Protein AF-A0A349MBN1-F1 (afdb_monomer)

Secondary structure (DSSP, 8-state):
-PPP-TT--S-----TT----SS--S-TT---SS-SSS-TTT--BSB--TTSTTB-TT-SB--S-PPP--TT-SSSSSS-SHHHHHHHHHHTT-----

Sequence (98 aa):
MTSIDVCADTPVFYNSWTNEDPVCPSDNTCPDFNLNGLCDDEELVGCTYLGAPNFSPQATLDDGTCLPACPGDLNGDGFVQATDLLEFLAVFGLQCGP

Mean predicted aligned error: 13.83 Å

Radius of gyration: 23.06 Å; Cα contacts (8 Å, |Δi|>4): 91; chains: 1; bounding box: 43×35×71 Å

Foldseek 3Di:
DDDDQPPDDDDDDDDPDDPPPPDDPDDPPFDDPPPPRDGPVRADEDACDPLFPGHDPRGPDYPVPGQDNDPQPCVSPSDRDVVSVVVCVVCPPPDDDD

Structure (mmCIF, N/CA/C/O backbone):
data_AF-A0A349MBN1-F1
#
_entry.id   AF-A0A349MBN1-F1
#
loop_
_atom_site.group_PDB
_atom_site.id
_atom_site.type_symbol
_atom_site.label_atom_id
_atom_site.label_alt_id
_atom_site.label_comp_id
_atom_site.label_asym_id
_atom_site.label_entity_id
_atom_site.label_seq_id
_atom_site.pdbx_PDB_ins_code
_atom_site.Cartn_x
_atom_site.Cartn_y
_atom_site.Cartn_z
_atom_site.occupancy
_atom_site.B_iso_or_equiv
_atom_site.auth_seq_id
_atom_site.auth_comp_id
_atom_site.auth_asym_id
_atom_site.auth_atom_id
_atom_site.pdbx_PDB_model_num
ATOM 1 N N . MET A 1 1 ? 15.672 -18.264 -39.922 1.00 44.72 1 MET A N 1
ATOM 2 C CA . MET A 1 1 ? 15.075 -17.784 -38.662 1.00 44.72 1 MET A CA 1
ATOM 3 C C . MET A 1 1 ? 16.040 -16.761 -38.111 1.00 44.72 1 MET A C 1
ATOM 5 O O . MET A 1 1 ? 17.010 -17.132 -37.469 1.00 44.72 1 MET A O 1
ATOM 9 N N . THR A 1 2 ? 15.885 -15.516 -38.546 1.00 43.59 2 THR A N 1
ATOM 10 C CA . THR A 1 2 ? 16.696 -14.385 -38.090 1.00 43.59 2 THR A CA 1
ATOM 11 C C . THR A 1 2 ? 15.968 -13.727 -36.931 1.00 43.59 2 THR A C 1
ATOM 13 O O . THR A 1 2 ? 14.740 -13.670 -36.942 1.00 43.59 2 THR A O 1
ATOM 16 N N . SER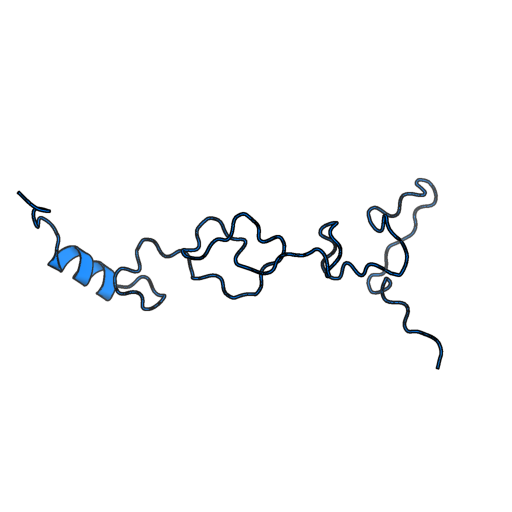 A 1 3 ? 16.754 -13.349 -35.929 1.00 48.16 3 SER A N 1
ATOM 17 C CA . SER A 1 3 ? 16.344 -12.855 -34.620 1.00 48.16 3 SER A CA 1
ATOM 18 C C . SER A 1 3 ? 15.246 -11.800 -34.705 1.00 48.16 3 SER A C 1
ATOM 20 O O . SER A 1 3 ? 15.308 -10.911 -35.552 1.00 48.16 3 SER A O 1
ATOM 22 N N . ILE A 1 4 ? 14.257 -11.930 -33.825 1.00 46.25 4 ILE A N 1
ATOM 23 C CA . ILE A 1 4 ? 13.312 -10.865 -33.502 1.00 46.25 4 ILE A CA 1
ATOM 24 C C . ILE A 1 4 ? 14.127 -9.742 -32.835 1.00 46.25 4 ILE A C 1
ATOM 26 O O . ILE A 1 4 ? 14.960 -10.023 -31.972 1.00 46.25 4 ILE A O 1
ATOM 30 N N . ASP A 1 5 ? 13.971 -8.517 -33.322 1.00 51.09 5 ASP A N 1
ATOM 31 C CA . ASP A 1 5 ? 14.669 -7.317 -32.851 1.00 51.09 5 ASP A CA 1
ATOM 32 C C . ASP A 1 5 ? 13.676 -6.575 -31.944 1.00 51.09 5 ASP A C 1
ATOM 34 O O . ASP A 1 5 ? 12.602 -6.190 -32.408 1.00 51.09 5 ASP A O 1
ATOM 38 N N . VAL A 1 6 ? 13.944 -6.514 -30.637 1.00 50.59 6 VAL A N 1
ATOM 39 C CA . VAL A 1 6 ? 12.912 -6.270 -29.602 1.00 50.59 6 VAL A CA 1
ATOM 40 C C . VAL A 1 6 ? 12.777 -4.789 -29.213 1.00 50.59 6 VAL A C 1
ATOM 42 O O . VAL A 1 6 ? 11.884 -4.433 -28.457 1.00 50.59 6 VAL A O 1
ATOM 45 N N . CYS A 1 7 ? 13.567 -3.881 -29.790 1.00 53.72 7 CYS A N 1
ATOM 46 C CA . CYS A 1 7 ? 13.471 -2.444 -29.478 1.00 53.72 7 CYS A CA 1
ATOM 47 C C . CYS A 1 7 ? 12.481 -1.661 -30.368 1.00 53.72 7 CYS A C 1
ATOM 49 O O . CYS A 1 7 ? 12.514 -0.432 -30.395 1.00 53.72 7 CYS A O 1
ATOM 51 N N . ALA A 1 8 ? 11.608 -2.327 -31.131 1.00 53.03 8 ALA A N 1
ATOM 52 C CA . ALA A 1 8 ? 10.725 -1.669 -32.094 1.00 53.03 8 ALA A CA 1
ATOM 53 C C . ALA A 1 8 ? 9.251 -2.004 -31.851 1.00 53.03 8 ALA A C 1
ATOM 55 O O . ALA A 1 8 ? 8.723 -2.887 -32.511 1.00 53.03 8 ALA A O 1
ATOM 56 N N . ASP A 1 9 ? 8.573 -1.256 -30.972 1.00 50.09 9 ASP A N 1
ATOM 57 C CA . ASP A 1 9 ? 7.101 -1.280 -30.917 1.00 50.09 9 ASP A CA 1
ATOM 58 C C . ASP A 1 9 ? 6.433 0.071 -30.577 1.00 50.09 9 ASP A C 1
ATOM 60 O O . ASP A 1 9 ? 5.305 0.117 -30.089 1.00 50.09 9 ASP A O 1
ATOM 64 N N . THR A 1 10 ? 7.041 1.211 -30.942 1.00 48.28 10 THR A N 1
ATOM 65 C CA . THR A 1 10 ? 6.250 2.434 -31.210 1.00 48.28 10 THR A CA 1
ATOM 66 C C . THR A 1 10 ? 6.775 3.221 -32.421 1.00 48.28 10 THR A C 1
ATOM 68 O O . THR A 1 10 ? 7.976 3.220 -32.695 1.00 48.28 10 THR A O 1
ATOM 71 N N . PRO A 1 11 ? 5.899 3.905 -33.188 1.00 46.84 11 PRO A N 1
ATOM 72 C CA . PRO A 1 11 ? 6.310 4.698 -34.338 1.00 46.84 11 PRO A CA 1
ATOM 73 C C . PRO A 1 11 ? 6.834 6.057 -33.856 1.00 46.84 11 PRO A C 1
ATOM 75 O O . PRO A 1 11 ? 6.089 7.037 -33.815 1.00 46.84 11 PRO A O 1
ATOM 78 N N . VAL A 1 12 ? 8.111 6.139 -33.479 1.00 46.97 12 VAL A N 1
ATOM 79 C CA . VAL A 1 12 ? 8.741 7.433 -33.184 1.00 46.97 12 VAL A CA 1
ATOM 80 C C . VAL A 1 12 ? 9.239 8.100 -34.466 1.00 46.97 12 VAL A C 1
ATOM 82 O O . VAL A 1 12 ? 10.035 7.567 -35.238 1.00 46.97 12 VAL A O 1
ATOM 85 N N . PHE A 1 13 ? 8.712 9.299 -34.708 1.00 49.00 13 PHE A N 1
ATOM 86 C CA . PHE A 1 13 ? 9.119 10.200 -35.776 1.00 49.00 13 PHE A CA 1
ATOM 87 C C . PHE A 1 13 ? 10.546 10.694 -35.512 1.00 49.00 13 PHE A C 1
ATOM 89 O O . PHE A 1 13 ? 10.771 11.511 -34.623 1.00 49.00 13 PHE A O 1
ATOM 96 N N . TYR A 1 14 ? 11.502 10.223 -36.308 1.00 48.03 14 TYR A N 1
ATOM 97 C CA . TYR A 1 14 ? 12.885 10.693 -36.292 1.00 48.03 14 TYR A CA 1
ATOM 98 C C . TYR A 1 14 ? 12.940 12.184 -36.678 1.00 48.03 14 TYR A C 1
ATOM 100 O O . TYR A 1 14 ? 12.664 12.532 -37.830 1.00 48.03 14 TYR A O 1
ATOM 108 N N . ASN A 1 15 ? 13.290 13.084 -35.750 1.00 45.03 15 ASN A N 1
ATOM 109 C CA . ASN A 1 15 ? 13.707 14.441 -36.105 1.00 45.03 15 ASN A CA 1
ATOM 110 C C . ASN A 1 15 ? 15.245 14.511 -36.140 1.00 45.03 15 ASN A C 1
ATOM 112 O O . ASN A 1 15 ? 15.951 14.241 -35.179 1.00 45.03 15 ASN A O 1
ATOM 116 N N . SER A 1 16 ? 15.784 14.842 -37.312 1.00 53.88 16 SER A N 1
ATOM 117 C CA . SER A 1 16 ? 17.203 14.683 -37.664 1.00 53.88 16 SER A CA 1
ATOM 118 C C . SER A 1 16 ? 18.183 15.687 -37.021 1.00 53.88 16 SER A C 1
ATOM 120 O O . SER A 1 16 ? 19.127 16.097 -37.694 1.00 53.88 16 SER A O 1
ATOM 122 N N . TRP A 1 17 ? 17.992 16.121 -35.767 1.00 42.97 17 TRP A N 1
ATOM 123 C CA . TRP A 1 17 ? 18.860 17.142 -35.139 1.00 42.97 17 TRP A CA 1
ATOM 124 C C . TRP A 1 17 ? 19.317 16.865 -33.699 1.00 42.97 17 TRP A C 1
ATOM 126 O O . TRP A 1 17 ? 20.056 17.677 -33.148 1.00 42.97 17 TRP A O 1
ATOM 136 N N . THR A 1 18 ? 18.976 15.716 -33.117 1.00 42.97 18 THR A N 1
ATOM 137 C CA . THR A 1 18 ? 19.619 15.193 -31.901 1.00 42.97 18 THR A CA 1
ATOM 138 C C . THR A 1 18 ? 19.754 13.685 -32.070 1.00 42.97 18 THR A C 1
ATOM 140 O O . THR A 1 18 ? 18.750 12.980 -32.057 1.00 42.97 18 THR A O 1
ATOM 143 N N . ASN A 1 19 ? 20.973 13.183 -32.280 1.00 47.88 19 ASN A N 1
ATOM 144 C CA . ASN A 1 19 ? 21.263 11.744 -32.281 1.00 47.88 19 ASN A CA 1
ATOM 145 C C . ASN A 1 19 ? 21.230 11.205 -30.842 1.00 47.88 19 ASN A C 1
ATOM 147 O O . ASN A 1 19 ? 22.213 10.660 -30.357 1.00 47.88 19 ASN A O 1
ATOM 151 N N . GLU A 1 20 ? 20.115 11.407 -30.156 1.00 46.88 20 GLU A N 1
ATOM 152 C CA . GLU A 1 20 ? 19.904 10.986 -28.781 1.00 46.88 20 GLU A CA 1
ATOM 153 C C . GLU A 1 20 ? 18.627 10.147 -28.803 1.00 46.88 20 GLU A C 1
ATOM 155 O O . GLU A 1 20 ? 17.512 10.669 -28.767 1.00 46.88 20 GLU A O 1
ATOM 160 N N . ASP A 1 21 ? 18.80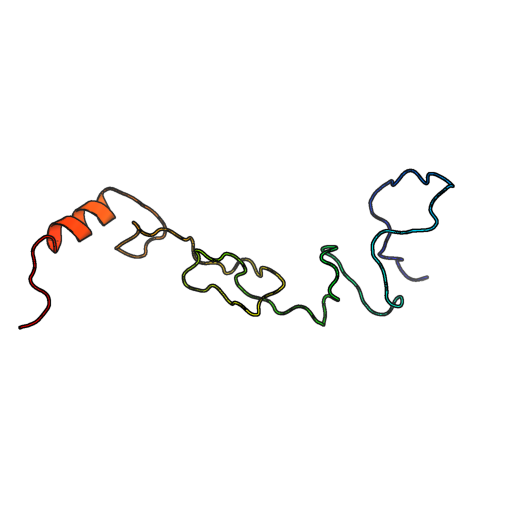8 8.842 -28.968 1.00 47.38 21 ASP A N 1
ATOM 161 C CA . ASP A 1 21 ? 17.810 7.861 -28.566 1.00 47.38 21 ASP A CA 1
ATOM 162 C C . ASP A 1 21 ? 17.728 7.933 -27.031 1.00 47.38 21 ASP A C 1
ATOM 164 O O . ASP A 1 21 ? 18.744 7.687 -26.371 1.00 47.38 21 ASP A O 1
ATOM 168 N N . PRO A 1 22 ? 16.617 8.389 -26.423 1.00 51.81 22 PRO A N 1
ATOM 169 C CA . PRO A 1 22 ? 16.660 8.853 -25.049 1.00 51.81 22 PRO A CA 1
ATOM 170 C C . PRO A 1 22 ? 16.498 7.736 -24.015 1.00 51.81 22 PRO A C 1
ATOM 172 O O . PRO A 1 22 ? 16.088 8.070 -22.913 1.00 51.81 22 PRO A O 1
ATOM 175 N N . VAL A 1 23 ? 16.816 6.471 -24.338 1.00 52.28 23 VAL A N 1
ATOM 176 C CA . VAL A 1 23 ? 17.407 5.448 -23.437 1.00 52.28 23 VAL A CA 1
ATOM 177 C C . VAL A 1 23 ? 17.404 4.075 -24.133 1.00 52.28 23 VAL A C 1
ATOM 179 O O . VAL A 1 23 ? 16.392 3.395 -24.202 1.00 52.28 23 VAL A O 1
ATOM 182 N N . CYS A 1 24 ? 18.581 3.668 -24.609 1.00 52.94 24 CYS A N 1
ATOM 183 C CA . CYS A 1 24 ? 19.094 2.295 -24.497 1.00 52.94 24 CYS A CA 1
ATOM 184 C C . CYS A 1 24 ? 20.629 2.385 -24.350 1.00 52.94 24 CYS A C 1
ATOM 186 O O . CYS A 1 24 ? 21.359 2.159 -25.318 1.00 52.94 24 CYS A O 1
ATOM 188 N N . PRO A 1 25 ? 21.182 2.793 -23.186 1.00 53.03 25 PRO A N 1
ATOM 189 C CA . PRO A 1 25 ? 22.621 2.856 -22.995 1.00 53.03 25 PRO A CA 1
ATOM 190 C C . PRO A 1 25 ? 23.146 1.548 -22.396 1.00 53.03 25 PRO A C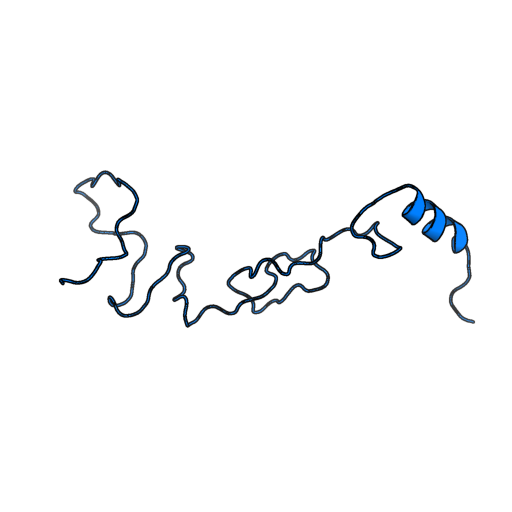 1
ATOM 192 O O . PRO A 1 25 ? 23.859 1.568 -21.402 1.00 53.03 25 PRO A O 1
ATOM 195 N N . SER A 1 26 ? 22.839 0.409 -23.004 1.00 52.44 26 SER A N 1
ATOM 196 C CA . SER A 1 26 ? 23.794 -0.691 -23.094 1.00 52.44 26 SER A CA 1
ATOM 197 C C . SER A 1 26 ? 23.343 -1.653 -24.183 1.00 52.44 26 SER A C 1
ATOM 199 O O . SER A 1 26 ? 22.164 -1.752 -24.487 1.00 52.44 26 SER A O 1
ATOM 201 N N . ASP A 1 27 ? 24.348 -2.231 -24.827 1.00 52.66 27 ASP A N 1
ATOM 202 C CA . ASP A 1 27 ? 24.369 -3.486 -25.568 1.00 52.66 27 ASP A CA 1
ATOM 203 C C . ASP A 1 27 ? 23.028 -4.238 -25.722 1.00 52.66 27 ASP A C 1
ATOM 205 O O . ASP A 1 27 ? 22.277 -4.432 -24.772 1.00 52.66 27 ASP A O 1
ATOM 209 N N . ASN A 1 28 ? 22.809 -4.805 -26.908 1.00 60.50 28 ASN A N 1
ATOM 210 C CA . ASN A 1 28 ? 21.721 -5.723 -27.286 1.00 60.50 28 ASN A CA 1
ATOM 211 C C . ASN A 1 28 ? 21.666 -7.026 -26.432 1.00 60.50 28 ASN A C 1
ATOM 213 O O . ASN A 1 28 ? 21.117 -8.049 -26.840 1.00 60.50 28 ASN A O 1
ATOM 217 N N . THR A 1 29 ? 22.310 -7.015 -25.271 1.00 65.62 29 THR A N 1
ATOM 218 C CA . THR A 1 29 ? 22.383 -8.039 -24.239 1.00 65.62 29 THR A CA 1
ATOM 219 C C . THR A 1 29 ? 21.571 -7.693 -22.990 1.00 65.62 29 THR A C 1
ATOM 221 O O . THR A 1 29 ? 21.413 -8.579 -22.160 1.00 65.62 29 THR A O 1
ATOM 224 N N . CYS A 1 30 ? 21.074 -6.460 -22.839 1.00 70.31 30 CYS A N 1
ATOM 225 C CA . CYS A 1 30 ? 20.244 -6.024 -21.711 1.00 70.31 30 CYS A CA 1
ATOM 226 C C . CYS A 1 30 ? 18.876 -5.538 -22.229 1.00 70.31 30 CYS A C 1
ATOM 228 O O . CYS A 1 30 ? 18.766 -4.427 -22.752 1.00 70.31 30 CYS A O 1
ATOM 230 N N . PRO A 1 31 ? 17.833 -6.381 -22.164 1.00 73.38 31 PRO A N 1
ATOM 231 C CA . PRO A 1 31 ? 16.463 -5.946 -22.398 1.00 73.38 31 PRO A CA 1
ATOM 232 C C . PRO A 1 31 ? 15.987 -5.049 -21.240 1.00 73.38 31 PRO A C 1
ATOM 234 O O . PRO A 1 31 ? 16.253 -5.347 -20.079 1.00 73.38 31 PRO A O 1
ATOM 237 N N . ASP A 1 32 ? 15.315 -3.949 -21.577 1.00 77.81 32 ASP A N 1
ATOM 238 C CA . ASP A 1 32 ? 14.575 -3.077 -20.653 1.00 77.81 32 ASP A CA 1
ATOM 239 C C . ASP A 1 32 ? 13.147 -2.983 -21.208 1.00 77.81 32 ASP A C 1
ATOM 241 O O . ASP A 1 32 ? 12.852 -2.168 -22.089 1.00 77.81 32 ASP A O 1
ATOM 245 N N . PHE A 1 33 ? 12.267 -3.899 -20.791 1.00 81.19 33 PHE A N 1
ATOM 246 C CA . PHE A 1 33 ? 10.919 -3.983 -21.366 1.00 81.19 33 PHE A CA 1
ATOM 247 C C . PHE A 1 33 ? 10.003 -2.842 -20.915 1.00 81.19 33 PHE A C 1
ATOM 249 O O . PHE A 1 33 ? 9.013 -2.552 -21.597 1.00 81.19 33 PHE A O 1
ATOM 256 N N . ASN A 1 34 ? 10.283 -2.223 -19.766 1.00 76.81 34 ASN A N 1
ATOM 257 C CA . ASN A 1 34 ? 9.423 -1.197 -19.175 1.00 76.81 34 ASN A CA 1
ATOM 258 C C . ASN A 1 34 ? 9.975 0.235 -19.320 1.00 76.81 34 ASN A C 1
ATOM 260 O O . ASN A 1 34 ? 9.275 1.188 -18.967 1.00 76.81 34 ASN A O 1
ATOM 264 N N . LEU A 1 35 ? 11.166 0.378 -19.909 1.00 79.81 35 LEU A N 1
ATOM 265 C CA . LEU A 1 35 ? 11.863 1.625 -20.215 1.00 79.81 35 LEU A CA 1
ATOM 266 C C . LEU A 1 35 ? 12.102 2.502 -18.976 1.00 79.81 35 LEU A C 1
ATOM 268 O O . LEU A 1 35 ? 12.012 3.733 -19.053 1.00 79.81 35 LEU A O 1
ATOM 272 N N . ASN A 1 36 ? 12.376 1.888 -17.820 1.00 77.38 36 ASN A N 1
ATOM 273 C CA . ASN A 1 36 ? 12.679 2.608 -16.579 1.00 77.38 36 ASN A CA 1
ATOM 274 C C . ASN A 1 36 ? 14.178 2.930 -16.412 1.00 77.38 36 ASN A C 1
ATOM 276 O O . ASN A 1 36 ? 14.545 3.616 -15.450 1.00 77.38 36 ASN A O 1
ATOM 280 N N . GLY A 1 37 ? 15.027 2.500 -17.354 1.00 78.06 37 GLY A N 1
ATOM 281 C CA . GLY A 1 37 ? 16.468 2.740 -17.333 1.00 78.06 37 GLY A CA 1
ATOM 282 C C . GLY A 1 37 ? 17.267 1.720 -16.518 1.00 78.06 37 GLY A C 1
ATOM 283 O O . GLY A 1 37 ? 18.415 2.011 -16.171 1.00 78.06 37 GLY A O 1
ATOM 284 N N . LEU A 1 38 ? 16.677 0.562 -16.211 1.00 83.06 38 LEU A N 1
ATOM 285 C CA . LEU A 1 38 ? 17.317 -0.608 -15.609 1.00 83.06 38 LEU A CA 1
ATOM 286 C C . LEU A 1 38 ? 17.133 -1.824 -16.525 1.00 83.06 38 LEU A C 1
ATOM 288 O O . LEU A 1 38 ? 16.105 -1.965 -17.177 1.00 83.06 38 LEU A O 1
ATOM 292 N N . CYS A 1 39 ? 18.126 -2.712 -16.564 1.00 84.25 39 CYS A N 1
ATOM 293 C CA . CYS A 1 39 ? 18.000 -3.989 -17.264 1.00 84.25 39 CYS A CA 1
ATOM 294 C C . CYS A 1 39 ? 17.041 -4.918 -16.513 1.00 84.25 39 CYS A C 1
ATOM 296 O O . CYS A 1 39 ? 17.138 -5.001 -15.290 1.00 84.25 39 CYS A O 1
ATOM 298 N N . ASP A 1 40 ? 16.196 -5.686 -17.207 1.00 81.50 40 ASP A N 1
ATOM 299 C CA . ASP A 1 40 ? 15.212 -6.573 -16.558 1.00 81.50 40 ASP A CA 1
ATOM 300 C C . ASP A 1 40 ? 15.860 -7.619 -15.619 1.00 81.50 40 ASP A C 1
ATOM 302 O O . ASP A 1 40 ? 15.243 -8.081 -14.660 1.00 81.50 40 ASP A O 1
ATOM 306 N N . ASP A 1 41 ? 17.106 -8.030 -15.883 1.00 85.69 41 ASP A N 1
ATOM 307 C CA . ASP A 1 41 ? 17.870 -8.951 -15.028 1.00 85.69 41 ASP A CA 1
ATOM 308 C C . ASP A 1 41 ? 18.534 -8.265 -13.821 1.00 85.69 41 ASP A C 1
ATOM 310 O O . ASP A 1 41 ? 18.917 -8.934 -12.856 1.00 85.69 41 ASP A O 1
ATOM 314 N N . GLU A 1 42 ? 18.635 -6.939 -13.858 1.00 87.12 42 GLU A N 1
ATOM 315 C CA . GLU A 1 42 ? 19.053 -6.076 -12.754 1.00 87.12 42 GLU A CA 1
ATOM 316 C C . GLU A 1 42 ? 17.857 -5.552 -11.942 1.00 87.12 42 GLU A C 1
ATOM 318 O O . GLU A 1 42 ? 18.045 -4.974 -10.866 1.00 87.12 42 GLU A O 1
ATOM 323 N N . GLU A 1 43 ? 16.626 -5.775 -12.412 1.00 89.44 43 GLU A N 1
ATOM 324 C CA . GLU A 1 43 ? 15.426 -5.367 -11.700 1.00 89.44 43 GLU A CA 1
ATOM 325 C C . GLU A 1 43 ? 15.165 -6.226 -10.464 1.00 89.44 43 GLU A C 1
ATOM 327 O O . GLU A 1 43 ? 15.153 -7.461 -10.483 1.00 89.44 43 GLU A O 1
ATOM 332 N N . LEU A 1 44 ? 14.876 -5.547 -9.357 1.00 93.88 44 LEU A N 1
ATOM 333 C CA . LEU A 1 44 ? 14.398 -6.198 -8.155 1.00 93.88 44 LEU A CA 1
ATOM 334 C C . LEU A 1 44 ? 12.870 -6.147 -8.133 1.00 93.88 44 LEU A C 1
ATOM 336 O O . LEU A 1 44 ? 12.270 -5.079 -8.004 1.00 93.88 44 LEU A O 1
ATOM 340 N N . VAL A 1 45 ? 12.244 -7.315 -8.231 1.00 94.12 45 VAL A N 1
ATOM 341 C CA . VAL A 1 45 ? 10.786 -7.452 -8.172 1.00 94.12 45 VAL A CA 1
ATOM 342 C C . VAL A 1 45 ? 10.253 -7.280 -6.748 1.00 94.12 45 VAL A C 1
ATOM 344 O O . VAL A 1 45 ? 10.827 -7.791 -5.780 1.00 94.12 45 VAL A O 1
ATOM 347 N N . GLY A 1 46 ? 9.146 -6.556 -6.613 1.00 94.19 46 GLY A N 1
ATOM 348 C CA . GLY A 1 46 ? 8.405 -6.415 -5.363 1.00 94.19 46 GLY A CA 1
ATOM 349 C C . GLY A 1 46 ? 7.538 -5.164 -5.349 1.00 94.19 46 GLY A C 1
ATOM 350 O O . GLY A 1 46 ? 7.511 -4.396 -6.304 1.00 94.19 46 GLY A O 1
ATOM 351 N N . CYS A 1 47 ? 6.843 -4.907 -4.243 1.00 94.75 47 CYS A N 1
ATOM 352 C CA . CYS A 1 47 ? 5.930 -3.773 -4.216 1.00 94.75 47 CYS A CA 1
ATOM 353 C C . CYS A 1 47 ? 6.652 -2.413 -4.186 1.00 94.75 47 CYS A C 1
ATOM 355 O O . CYS A 1 47 ? 7.356 -2.104 -3.222 1.00 94.75 47 CYS A O 1
ATOM 357 N N . THR A 1 48 ? 6.405 -1.565 -5.190 1.00 93.94 48 THR A N 1
ATOM 358 C CA . THR A 1 48 ? 7.014 -0.224 -5.328 1.00 93.94 48 THR A CA 1
ATOM 359 C C . THR A 1 48 ? 6.168 0.909 -4.727 1.00 93.94 48 THR A C 1
ATOM 361 O O . THR A 1 48 ? 6.620 2.053 -4.633 1.00 93.94 48 THR A O 1
ATOM 364 N N . TYR A 1 49 ? 4.946 0.623 -4.265 1.00 90.25 49 TYR A N 1
ATOM 365 C CA . TYR A 1 49 ? 4.037 1.634 -3.717 1.00 90.25 49 TYR A CA 1
ATOM 366 C C . TYR A 1 49 ? 4.306 1.887 -2.232 1.00 90.25 49 TYR A C 1
ATOM 368 O O . TYR A 1 49 ? 4.025 1.040 -1.392 1.00 90.25 49 TYR A O 1
ATOM 376 N N . LEU A 1 50 ? 4.753 3.099 -1.889 1.00 89.75 50 LEU A N 1
ATOM 377 C CA . LEU A 1 50 ? 5.108 3.509 -0.516 1.00 89.75 50 LEU A CA 1
ATOM 378 C C . LEU A 1 50 ? 4.009 3.304 0.541 1.00 89.75 50 LEU A C 1
ATOM 380 O O . LEU A 1 50 ? 4.312 3.207 1.726 1.00 89.75 50 LEU A O 1
ATOM 384 N N . GLY A 1 51 ? 2.737 3.299 0.137 1.00 83.38 51 GLY A N 1
ATOM 385 C CA . GLY A 1 51 ? 1.614 3.083 1.051 1.00 83.38 51 GLY A CA 1
ATOM 386 C C . GLY A 1 51 ? 1.303 1.610 1.320 1.00 83.38 51 GLY A C 1
ATOM 387 O O . GLY A 1 51 ? 0.530 1.319 2.230 1.00 83.38 51 GLY A O 1
ATOM 388 N N . ALA A 1 52 ? 1.849 0.691 0.525 1.00 87.62 52 ALA A N 1
ATOM 389 C CA . ALA A 1 52 ? 1.527 -0.721 0.627 1.00 87.62 52 ALA A CA 1
ATOM 390 C C . ALA A 1 52 ? 2.184 -1.342 1.873 1.00 87.62 52 ALA A C 1
ATOM 392 O O . ALA A 1 52 ? 3.378 -1.131 2.104 1.00 87.62 52 ALA A O 1
ATOM 393 N N . PRO A 1 53 ? 1.460 -2.163 2.655 1.00 86.62 53 PRO A N 1
ATOM 394 C CA . PRO A 1 53 ? 2.030 -2.876 3.801 1.00 86.62 53 PRO A CA 1
ATOM 395 C C . PRO A 1 53 ? 3.262 -3.739 3.480 1.00 86.62 53 PRO A C 1
ATOM 397 O O . PRO A 1 53 ? 4.100 -3.962 4.349 1.00 86.62 53 PRO A O 1
ATOM 400 N N . ASN A 1 54 ? 3.383 -4.221 2.243 1.00 90.50 54 ASN A N 1
ATOM 401 C CA . ASN A 1 54 ? 4.514 -5.008 1.750 1.00 90.50 54 ASN A CA 1
ATOM 402 C C . ASN A 1 54 ? 5.462 -4.206 0.840 1.00 90.50 54 ASN A C 1
ATOM 404 O O . ASN A 1 54 ? 6.169 -4.807 0.031 1.00 90.50 54 ASN A O 1
ATOM 408 N N . PHE A 1 55 ? 5.482 -2.874 0.956 1.00 94.06 55 PHE A N 1
ATOM 409 C CA . PHE A 1 55 ? 6.428 -2.023 0.235 1.00 94.06 55 PHE A CA 1
ATOM 410 C C . PHE A 1 55 ? 7.876 -2.503 0.421 1.00 94.06 55 PHE A C 1
ATOM 412 O O . PHE A 1 55 ? 8.351 -2.679 1.547 1.00 94.06 55 PHE A O 1
ATOM 419 N N . SER A 1 56 ? 8.593 -2.665 -0.692 1.00 95.81 56 SER A N 1
ATOM 420 C CA . SER A 1 56 ? 10.014 -2.992 -0.716 1.00 95.81 56 SER A CA 1
ATOM 421 C C . SER A 1 56 ? 10.808 -1.779 -1.209 1.00 95.81 56 SER A C 1
ATOM 423 O O . SER A 1 56 ? 10.735 -1.441 -2.388 1.00 95.81 56 SER A O 1
ATOM 425 N N . PRO A 1 57 ? 11.636 -1.138 -0.361 1.00 95.19 57 PRO A N 1
ATOM 426 C CA . PRO A 1 57 ? 12.430 0.025 -0.766 1.00 95.19 57 PRO A CA 1
ATOM 427 C C . PRO A 1 57 ? 13.551 -0.310 -1.753 1.00 95.19 57 PRO A C 1
ATOM 429 O O . PRO A 1 57 ? 14.263 0.590 -2.185 1.00 95.19 57 PRO A O 1
ATOM 432 N N . GLN A 1 58 ? 13.789 -1.592 -2.023 1.00 95.00 58 GLN A N 1
ATOM 433 C CA . GLN A 1 58 ? 14.763 -2.038 -3.013 1.00 95.00 58 GLN A CA 1
ATOM 434 C C . GLN A 1 58 ? 14.093 -2.485 -4.313 1.00 95.00 58 GLN A C 1
ATOM 436 O O . GLN A 1 58 ? 14.810 -2.712 -5.277 1.00 95.00 58 GLN A O 1
ATOM 441 N N . ALA A 1 59 ? 12.760 -2.625 -4.342 1.00 94.56 59 ALA A N 1
ATOM 442 C CA . ALA A 1 59 ? 12.056 -3.009 -5.555 1.00 94.56 59 ALA A CA 1
ATOM 443 C C . ALA A 1 59 ? 12.141 -1.892 -6.599 1.00 94.56 59 ALA A C 1
ATOM 445 O O . ALA A 1 59 ? 11.852 -0.729 -6.306 1.00 94.56 59 ALA A O 1
ATOM 446 N N . THR A 1 60 ? 12.535 -2.264 -7.810 1.00 91.75 60 THR A N 1
ATOM 447 C CA . THR A 1 60 ? 12.622 -1.381 -8.977 1.00 91.75 60 THR A CA 1
ATOM 448 C C . THR A 1 60 ? 11.537 -1.687 -10.007 1.00 91.75 60 THR A C 1
ATOM 450 O O . THR A 1 60 ? 11.211 -0.815 -10.808 1.00 91.75 60 THR A O 1
ATOM 453 N N . LEU A 1 61 ? 10.917 -2.870 -9.923 1.00 92.56 61 LEU A N 1
ATOM 454 C CA . LEU A 1 61 ? 9.766 -3.280 -10.722 1.00 92.56 61 LEU A CA 1
ATOM 455 C C . LEU A 1 61 ? 8.643 -3.794 -9.814 1.00 92.56 61 LEU A C 1
ATOM 457 O O . LEU A 1 61 ? 8.869 -4.649 -8.955 1.00 92.56 61 LEU A O 1
ATOM 461 N N . ASP A 1 62 ? 7.424 -3.299 -10.044 1.00 92.50 62 ASP A N 1
ATOM 462 C CA . ASP A 1 62 ? 6.228 -3.835 -9.393 1.00 92.50 62 ASP A CA 1
ATOM 463 C C . ASP A 1 62 ? 5.882 -5.216 -9.957 1.00 92.50 62 ASP A C 1
ATOM 465 O O . ASP A 1 62 ? 5.656 -5.374 -11.156 1.00 92.50 62 ASP A O 1
ATOM 469 N N . ASP A 1 63 ? 5.801 -6.211 -9.079 1.00 92.44 63 ASP A N 1
ATOM 470 C CA . ASP A 1 63 ? 5.399 -7.577 -9.422 1.00 92.44 63 ASP A CA 1
ATOM 471 C C . ASP A 1 63 ? 3.884 -7.807 -9.301 1.00 92.44 63 ASP A C 1
ATOM 473 O O . ASP A 1 63 ? 3.398 -8.926 -9.481 1.00 92.44 63 ASP A O 1
ATOM 477 N N . GLY A 1 64 ? 3.127 -6.753 -8.981 1.00 89.06 64 GLY A N 1
ATOM 478 C CA . GLY A 1 64 ? 1.684 -6.808 -8.792 1.00 89.06 64 GLY A CA 1
ATOM 479 C C . GLY A 1 64 ? 1.270 -7.470 -7.478 1.00 89.06 64 GLY A C 1
ATOM 480 O O . GLY A 1 64 ? 0.084 -7.734 -7.278 1.00 89.06 64 GLY A O 1
ATOM 481 N N . THR A 1 65 ? 2.213 -7.740 -6.567 1.00 89.62 65 THR A N 1
ATOM 482 C CA . THR A 1 65 ? 1.917 -8.312 -5.243 1.00 89.62 65 THR A CA 1
ATOM 483 C C . THR A 1 65 ? 1.595 -7.252 -4.194 1.00 89.62 65 THR A C 1
ATOM 485 O O . THR A 1 65 ? 1.355 -7.591 -3.034 1.00 89.62 65 THR A O 1
ATOM 488 N N . CYS A 1 66 ? 1.587 -5.969 -4.561 1.00 90.69 66 CYS A N 1
ATOM 489 C CA . CYS A 1 66 ? 1.275 -4.879 -3.649 1.00 90.69 66 CYS A CA 1
ATOM 490 C C . CYS A 1 66 ? -0.045 -5.073 -2.912 1.00 90.69 66 CYS A C 1
ATOM 492 O O . CYS A 1 66 ? -1.121 -5.154 -3.506 1.00 90.69 66 CYS A O 1
ATOM 494 N N . LEU A 1 67 ? 0.047 -5.070 -1.588 1.00 84.38 67 LEU A N 1
ATOM 495 C CA . LEU A 1 67 ? -1.110 -5.042 -0.722 1.00 84.38 67 LEU A CA 1
ATOM 496 C C . LEU A 1 67 ? -1.723 -3.635 -0.787 1.00 84.38 67 LEU A C 1
ATOM 498 O O . LEU A 1 67 ? -0.993 -2.645 -0.656 1.00 84.38 67 LEU A O 1
ATOM 502 N N . PRO A 1 68 ? -3.042 -3.515 -1.008 1.00 75.69 68 PRO A N 1
ATOM 503 C CA . PRO A 1 68 ? -3.695 -2.221 -1.075 1.00 75.69 68 PRO A CA 1
ATOM 504 C C . PRO A 1 68 ? -3.448 -1.438 0.218 1.00 75.69 68 PRO A C 1
ATOM 506 O O . PRO A 1 68 ? -3.632 -1.931 1.330 1.00 75.69 68 PRO A O 1
ATOM 509 N N . ALA A 1 69 ? -3.006 -0.193 0.057 1.00 71.31 69 ALA A N 1
ATOM 510 C CA . ALA A 1 69 ? -2.843 0.749 1.149 1.00 71.31 69 ALA A CA 1
ATOM 511 C C . ALA A 1 69 ? -4.228 1.226 1.604 1.00 71.31 69 ALA A C 1
ATOM 513 O O . ALA A 1 69 ? -4.700 2.283 1.181 1.00 71.31 69 ALA A O 1
ATOM 514 N N . CYS A 1 70 ? -4.896 0.451 2.451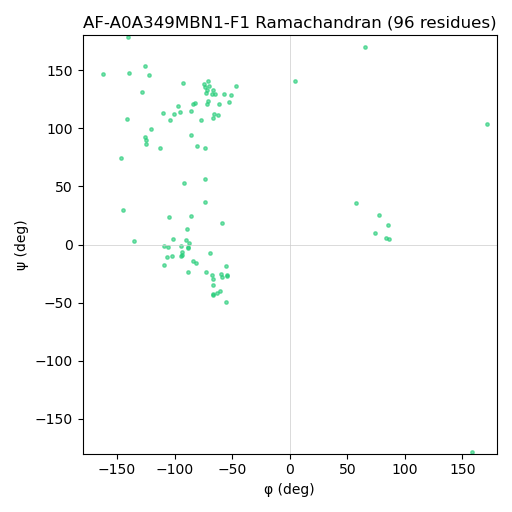 1.00 79.50 70 CYS A N 1
ATOM 515 C CA . CYS A 1 70 ? -6.170 0.830 3.049 1.00 79.50 70 CYS A CA 1
ATOM 516 C C . CYS A 1 70 ? -5.972 1.043 4.554 1.00 79.50 70 CYS A C 1
ATOM 518 O O . CYS A 1 70 ? -6.264 0.148 5.333 1.00 79.50 70 CYS A O 1
ATOM 520 N N . PRO A 1 71 ? -5.509 2.229 5.008 1.00 80.56 71 PRO A N 1
ATOM 521 C CA . PRO A 1 71 ? -5.348 2.507 6.440 1.00 80.56 71 PRO A CA 1
ATOM 522 C C . PRO A 1 71 ? -6.620 2.307 7.278 1.00 80.56 71 PRO A C 1
A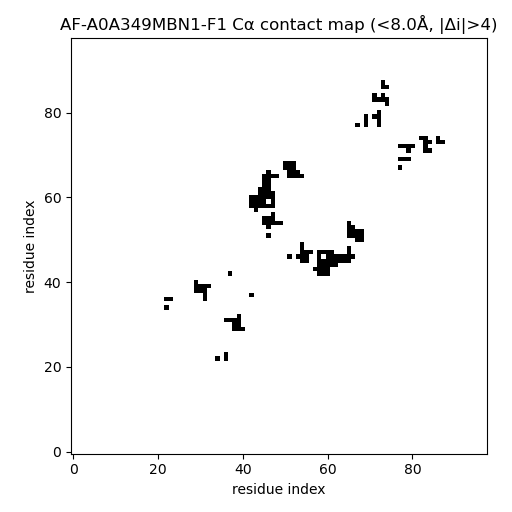TOM 524 O O . PRO A 1 71 ? -6.537 2.248 8.500 1.00 80.56 71 PRO A O 1
ATOM 527 N N . GLY A 1 72 ? -7.788 2.281 6.630 1.00 84.88 72 GLY A N 1
ATOM 528 C CA . GLY A 1 72 ? -9.085 2.037 7.254 1.00 84.88 72 GLY A CA 1
ATOM 529 C C . GLY A 1 72 ? -9.640 0.625 7.065 1.00 84.88 72 GLY A C 1
ATOM 530 O O . GLY A 1 72 ? -10.779 0.428 7.457 1.00 84.88 72 GLY A O 1
ATOM 531 N N . ASP A 1 73 ? -8.898 -0.300 6.453 1.00 89.00 73 ASP A N 1
ATOM 532 C CA . ASP A 1 73 ? -9.228 -1.731 6.427 1.00 89.00 73 ASP A CA 1
ATOM 533 C C . ASP A 1 73 ? -8.661 -2.351 7.709 1.00 89.00 73 ASP A C 1
ATOM 535 O O . ASP A 1 73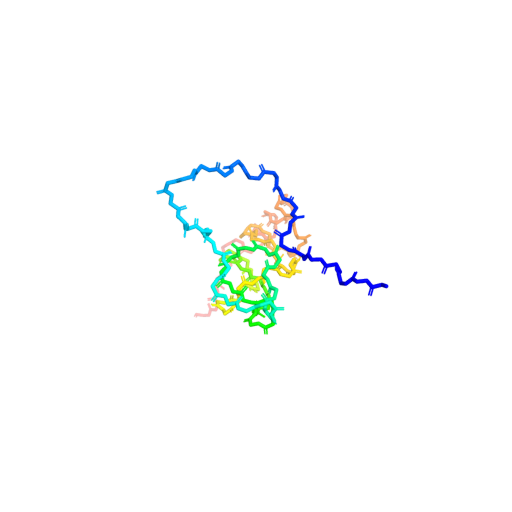 ? -7.462 -2.619 7.821 1.00 89.00 73 ASP A O 1
ATOM 539 N N . LEU A 1 74 ? -9.503 -2.432 8.735 1.00 90.25 74 LEU A N 1
ATOM 540 C CA . LEU A 1 74 ? -9.092 -2.874 10.067 1.00 90.25 74 LEU A CA 1
ATOM 541 C C . LEU A 1 74 ? -9.203 -4.389 10.215 1.00 90.25 74 LEU A C 1
ATOM 543 O O . LEU A 1 74 ? -8.455 -4.963 11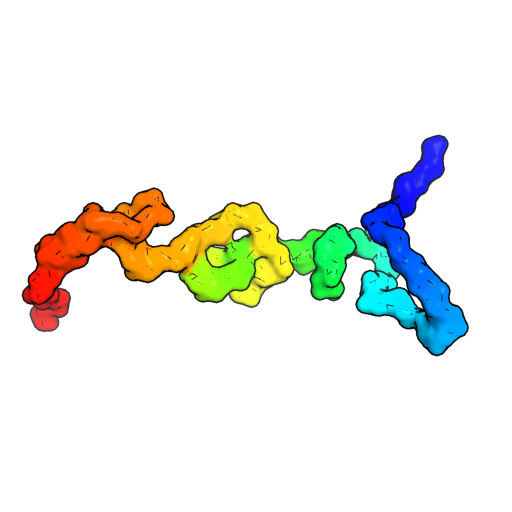.012 1.00 90.25 74 LEU A O 1
ATOM 547 N N . ASN A 1 75 ? -10.063 -5.020 9.409 1.00 89.56 75 ASN A N 1
ATOM 548 C CA . ASN A 1 75 ? -10.301 -6.459 9.465 1.00 89.56 75 ASN A CA 1
ATOM 549 C C . ASN A 1 75 ? -9.428 -7.245 8.464 1.00 89.56 75 ASN A C 1
ATOM 551 O O . ASN A 1 75 ? -9.358 -8.475 8.548 1.00 89.56 75 ASN A O 1
ATOM 555 N N . GLY A 1 76 ? -8.743 -6.548 7.550 1.00 85.44 76 GLY A N 1
ATOM 556 C CA . GLY A 1 76 ? -7.826 -7.098 6.557 1.00 85.44 76 GLY A CA 1
ATOM 557 C C . GLY A 1 76 ? -8.512 -7.758 5.360 1.00 85.44 76 GLY A C 1
ATOM 558 O O . GLY A 1 76 ? -7.926 -8.673 4.772 1.00 85.44 76 GLY A O 1
ATOM 559 N N . ASP A 1 77 ? -9.744 -7.369 5.018 1.00 86.25 77 ASP A N 1
ATOM 560 C CA . ASP A 1 77 ? -10.514 -7.956 3.911 1.00 86.25 77 ASP A CA 1
ATOM 561 C C . ASP A 1 77 ? -10.281 -7.285 2.543 1.00 86.25 77 ASP A C 1
ATOM 563 O O . ASP A 1 77 ? -10.776 -7.767 1.517 1.00 86.25 77 ASP A O 1
ATOM 567 N N . GLY A 1 78 ? -9.469 -6.227 2.510 1.00 82.25 78 GLY A N 1
ATOM 568 C CA . GLY A 1 78 ? -9.099 -5.476 1.315 1.00 82.25 78 GLY A CA 1
ATOM 569 C C . GLY A 1 78 ? -10.083 -4.367 0.938 1.00 82.25 78 GLY A C 1
ATOM 570 O O . GLY A 1 78 ? -9.902 -3.736 -0.109 1.00 82.25 78 GLY A O 1
ATOM 571 N N . PHE A 1 79 ? -11.112 -4.110 1.748 1.00 85.88 79 PHE A N 1
ATOM 572 C CA . PHE A 1 79 ? -12.090 -3.047 1.533 1.00 85.88 79 PHE A CA 1
ATOM 573 C C . PHE A 1 79 ? -12.199 -2.136 2.760 1.00 85.88 79 PHE A C 1
ATOM 575 O O . PHE A 1 79 ? -11.952 -2.539 3.882 1.00 85.88 79 PHE A O 1
ATOM 582 N N . VAL A 1 80 ? -12.599 -0.877 2.545 1.00 91.06 80 VAL A N 1
ATOM 583 C CA . VAL A 1 80 ? -12.951 0.045 3.639 1.00 91.06 80 VAL A CA 1
ATOM 584 C C . VAL A 1 80 ? -14.468 0.169 3.690 1.00 91.06 80 VAL A C 1
ATOM 586 O O . VAL A 1 80 ? -15.079 0.795 2.819 1.00 91.06 80 VAL A O 1
ATOM 589 N N . GLN A 1 81 ? -15.088 -0.440 4.694 1.00 94.25 81 GLN A N 1
ATOM 590 C CA . GLN A 1 81 ? -16.536 -0.588 4.804 1.00 94.25 81 GLN A CA 1
ATOM 591 C C . GLN A 1 81 ? -17.039 -0.391 6.244 1.00 94.25 81 GLN A C 1
ATOM 593 O O . GLN A 1 81 ? -16.298 -0.109 7.185 1.00 94.25 81 GLN A O 1
ATOM 598 N N . ALA A 1 82 ? -18.362 -0.475 6.428 1.00 96.62 82 ALA A N 1
ATOM 599 C CA . ALA A 1 82 ? -18.974 -0.331 7.749 1.00 96.62 82 ALA A CA 1
ATOM 600 C C . ALA A 1 82 ? -18.474 -1.395 8.742 1.00 96.62 82 ALA A C 1
ATOM 602 O O . ALA A 1 82 ? -18.489 -1.149 9.941 1.00 96.62 82 ALA A O 1
ATOM 603 N N . THR A 1 83 ? -18.026 -2.552 8.257 1.00 95.56 83 THR A N 1
ATOM 604 C CA . THR A 1 83 ? -17.415 -3.611 9.066 1.00 95.56 83 THR A CA 1
ATOM 605 C C . THR A 1 83 ? -16.119 -3.155 9.731 1.00 95.56 83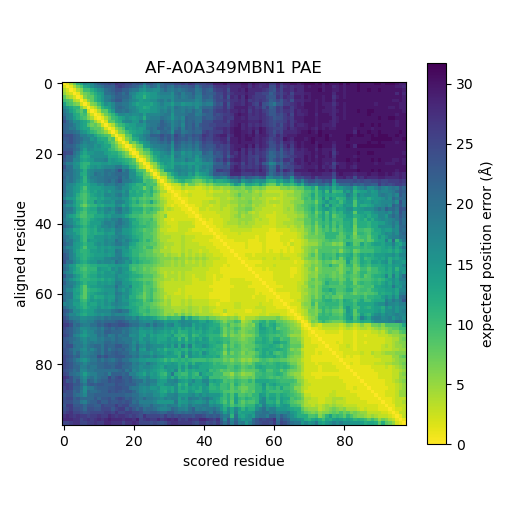 THR A C 1
ATOM 607 O O . THR A 1 83 ? -15.975 -3.380 10.929 1.00 95.56 83 THR A O 1
ATOM 610 N N . ASP A 1 84 ? -15.254 -2.423 9.028 1.00 94.00 84 ASP A N 1
ATOM 611 C CA . ASP A 1 84 ? -14.026 -1.850 9.598 1.00 94.00 84 ASP A CA 1
ATOM 612 C C . ASP A 1 84 ? -14.334 -0.779 10.635 1.00 94.00 84 ASP A C 1
ATOM 614 O O . ASP A 1 84 ? -13.769 -0.747 11.727 1.00 94.00 84 ASP A O 1
ATOM 618 N N . LEU A 1 85 ? -15.306 0.086 10.333 1.00 95.19 85 LEU A N 1
ATOM 619 C CA . LEU A 1 85 ? -15.762 1.083 11.295 1.00 95.19 85 LEU A CA 1
ATOM 620 C C . LEU A 1 85 ? -16.315 0.418 12.564 1.00 95.19 85 LEU A C 1
ATOM 622 O O . LEU A 1 85 ? -16.080 0.904 13.668 1.00 95.19 85 LEU A O 1
ATOM 626 N N . LEU A 1 86 ? -17.057 -0.680 12.424 1.00 96.25 86 LEU A N 1
ATOM 627 C CA . LEU A 1 86 ? -17.585 -1.422 13.566 1.00 96.25 86 LEU A CA 1
ATOM 628 C C . L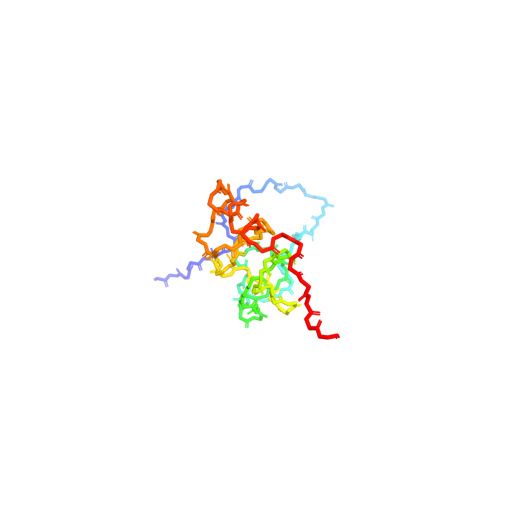EU A 1 86 ? -16.471 -2.082 14.382 1.00 96.25 86 LEU A C 1
ATOM 630 O O . LEU A 1 86 ? -16.575 -2.110 15.607 1.00 96.25 86 LEU A O 1
ATOM 634 N N . GLU A 1 87 ? -15.402 -2.549 13.743 1.00 94.38 87 GLU A N 1
ATOM 635 C CA . GLU A 1 87 ? -14.226 -3.064 14.443 1.00 94.38 87 GLU A CA 1
ATOM 636 C C . GLU A 1 87 ? -13.492 -1.965 15.218 1.00 94.38 87 GLU A C 1
ATOM 638 O O . GLU A 1 87 ? -13.203 -2.143 16.402 1.00 94.38 87 GLU A O 1
ATOM 643 N N . PHE A 1 88 ? -13.301 -0.784 14.621 1.00 93.62 88 PHE A N 1
ATOM 644 C CA . PHE A 1 88 ? -12.789 0.387 15.338 1.00 93.62 88 PHE A CA 1
ATOM 645 C C . PHE A 1 88 ? -13.647 0.720 16.563 1.00 93.62 88 PHE A C 1
ATOM 647 O O . PHE A 1 88 ? -13.135 0.905 17.668 1.00 93.62 88 PHE A O 1
ATOM 654 N N . LEU A 1 89 ? -14.969 0.792 16.380 1.00 96.00 89 LEU A N 1
ATOM 655 C CA . LEU A 1 89 ? -15.901 1.141 17.451 1.00 96.00 89 LEU A CA 1
ATOM 656 C C . LEU A 1 89 ? -15.975 0.068 18.545 1.00 96.00 89 LEU A C 1
ATOM 658 O O . LEU A 1 89 ? -16.268 0.409 19.689 1.00 96.00 89 LEU A O 1
ATOM 662 N N . ALA A 1 90 ? -15.677 -1.196 18.234 1.00 94.44 90 ALA A N 1
ATOM 663 C CA . ALA A 1 90 ? -15.621 -2.271 19.223 1.00 94.44 90 ALA A CA 1
ATOM 664 C C . ALA A 1 90 ? -14.467 -2.095 20.225 1.00 94.44 90 ALA A C 1
ATOM 666 O O . ALA A 1 90 ? -14.589 -2.514 21.377 1.00 94.44 90 ALA A O 1
ATOM 667 N N . VAL A 1 91 ? -13.368 -1.462 19.806 1.00 92.19 91 VAL A N 1
ATOM 668 C CA . VAL A 1 91 ? -12.180 -1.222 20.643 1.00 92.19 91 VAL A CA 1
ATOM 669 C C . VAL A 1 91 ? -11.999 0.246 21.042 1.00 92.19 91 VAL A C 1
ATOM 671 O O . VAL A 1 91 ? -11.070 0.581 21.780 1.00 92.19 91 VAL A O 1
ATOM 674 N N . PHE A 1 92 ? -12.883 1.138 20.590 1.00 95.06 92 PHE A N 1
ATOM 675 C CA . PHE A 1 92 ? -12.780 2.570 20.847 1.00 95.06 92 PHE A CA 1
ATOM 676 C C . PHE A 1 92 ? -12.841 2.879 22.348 1.00 95.06 92 PHE A C 1
ATOM 678 O O . PHE A 1 92 ? -13.821 2.588 23.032 1.00 95.06 92 PHE A O 1
ATOM 685 N N . GLY A 1 93 ? -11.782 3.509 22.860 1.00 93.00 93 GLY A N 1
ATOM 686 C CA . GLY A 1 93 ? -11.661 3.853 24.277 1.00 93.00 93 GLY A CA 1
ATOM 687 C C . GLY A 1 93 ? -11.149 2.719 25.168 1.00 93.00 93 GLY A C 1
ATOM 688 O O . GLY A 1 93 ? -11.074 2.909 26.382 1.00 93.00 93 GLY A O 1
ATOM 689 N N . LEU A 1 94 ? -10.758 1.570 24.603 1.00 94.12 94 LEU A N 1
ATOM 690 C CA . LEU A 1 94 ? -9.992 0.578 25.351 1.00 94.12 94 LEU A CA 1
ATOM 691 C C . LEU A 1 94 ? -8.604 1.134 25.680 1.00 94.12 94 LEU A C 1
ATOM 693 O O . LEU A 1 94 ? -7.913 1.702 24.834 1.00 94.12 94 LEU A O 1
ATOM 697 N N . GLN A 1 95 ? -8.200 0.970 26.935 1.00 91.62 95 GLN A N 1
ATOM 698 C CA . GLN A 1 95 ? -6.895 1.404 27.406 1.00 91.62 95 GLN A CA 1
ATOM 699 C C . GLN A 1 95 ? -5.845 0.348 27.042 1.00 91.62 95 GLN A C 1
ATOM 701 O O . GLN A 1 95 ? -5.954 -0.817 27.431 1.00 91.62 95 GLN A O 1
ATOM 706 N N . CYS A 1 96 ? -4.830 0.750 26.280 1.00 86.69 96 CYS A N 1
ATOM 707 C CA . CYS A 1 96 ? -3.716 -0.123 25.928 1.00 86.69 96 CYS A CA 1
ATOM 708 C C . CYS A 1 96 ? -2.757 -0.257 27.121 1.00 86.69 96 CYS A C 1
ATOM 710 O O . CYS A 1 96 ? -2.012 0.678 27.393 1.00 86.69 96 CYS A O 1
ATOM 712 N N . GLY A 1 97 ? -2.748 -1.420 27.785 1.00 83.12 97 GLY A N 1
ATOM 713 C CA . GLY A 1 97 ? -1.807 -1.753 28.869 1.00 83.12 97 GLY A CA 1
ATOM 714 C C . GLY A 1 97 ? -1.948 -0.902 30.149 1.00 83.12 97 GLY A C 1
ATOM 715 O O . GLY A 1 97 ? -2.723 0.055 30.164 1.00 83.12 97 GLY A O 1
ATOM 716 N N . PRO A 1 98 ? -1.261 -1.279 31.248 1.00 67.25 98 PRO A N 1
ATOM 717 C CA . PRO A 1 98 ? -1.173 -0.440 32.444 1.00 67.25 98 PRO A CA 1
ATOM 718 C C . PRO A 1 98 ? -0.380 0.851 32.200 1.00 67.25 98 PRO A C 1
ATOM 720 O O . PRO A 1 98 ? 0.569 0.823 31.383 1.00 67.25 98 PRO A O 1
#

pLDDT: mean 76.69, std 18.52, range [42.97, 96.62]

Solvent-accessible surface area (backbone atoms only — not comparable to full-atom values): 6762 Å² total; per-residue (Å²): 139,79,80,87,74,86,92,71,88,73,93,75,82,85,64,98,83,61,100,63,77,94,80,73,96,59,60,105,84,54,60,48,90,82,72,82,87,55,36,59,90,75,47,34,74,28,17,62,48,86,65,18,86,59,46,33,98,74,28,73,36,69,67,78,72,55,42,79,62,49,95,58,31,72,81,72,82,85,56,75,49,71,67,21,54,49,54,51,61,73,53,62,87,64,77,83,75,134